Protein AF-A0A956CZ68-F1 (afdb_monomer_lite)

Structure (mmCIF, N/CA/C/O backbone):
data_AF-A0A956CZ68-F1
#
_entry.id   AF-A0A956CZ68-F1
#
loop_
_atom_site.group_PDB
_atom_site.id
_atom_site.type_symbol
_atom_site.label_atom_id
_atom_site.label_alt_id
_atom_site.label_comp_id
_atom_site.label_asym_id
_atom_site.label_entity_id
_atom_site.label_seq_id
_atom_site.pdbx_PDB_ins_code
_atom_site.Cartn_x
_atom_site.Cartn_y
_atom_site.Cartn_z
_atom_site.occupancy
_atom_site.B_iso_or_equiv
_atom_site.auth_seq_id
_atom_site.auth_comp_id
_atom_site.auth_asym_id
_atom_site.auth_atom_id
_atom_site.pdbx_PDB_model_num
ATOM 1 N N . THR A 1 1 ? -14.041 -0.119 29.685 1.00 57.72 1 THR A N 1
ATOM 2 C CA . THR A 1 1 ? -13.188 -1.121 30.375 1.00 57.72 1 THR A CA 1
ATOM 3 C C . THR A 1 1 ? -13.394 -2.532 29.838 1.00 57.72 1 THR A C 1
ATOM 5 O O . THR A 1 1 ? -12.437 -3.064 29.311 1.00 57.72 1 THR A O 1
ATOM 8 N N . ALA A 1 2 ? -14.607 -3.102 29.789 1.00 62.41 2 ALA A N 1
ATOM 9 C CA . ALA A 1 2 ? -14.840 -4.390 29.095 1.00 62.41 2 ALA A CA 1
ATOM 10 C C . ALA A 1 2 ? -14.909 -4.296 27.547 1.00 62.41 2 ALA A C 1
ATOM 12 O O . ALA A 1 2 ? -14.750 -5.296 26.845 1.00 62.41 2 ALA A O 1
ATOM 13 N N . SER A 1 3 ? -15.176 -3.101 27.009 1.00 79.88 3 SER A N 1
ATOM 14 C CA . SER A 1 3 ? -15.254 -2.811 25.569 1.00 79.88 3 SER A CA 1
ATOM 15 C C . SER A 1 3 ? -13.864 -2.724 24.922 1.00 79.88 3 SER A C 1
ATOM 17 O O . SER A 1 3 ? -13.608 -3.413 23.940 1.00 79.88 3 SER A O 1
ATOM 19 N N . ILE A 1 4 ? -12.945 -1.965 25.530 1.00 88.25 4 ILE A N 1
ATOM 20 C CA . ILE A 1 4 ? -11.546 -1.821 25.086 1.00 88.25 4 ILE A CA 1
ATOM 21 C C . ILE A 1 4 ? -10.814 -3.167 25.101 1.00 88.25 4 ILE A C 1
ATOM 23 O O . ILE A 1 4 ? -10.228 -3.550 24.096 1.00 88.25 4 ILE A O 1
ATOM 27 N N . GLU A 1 5 ? -10.889 -3.923 26.200 1.00 89.69 5 GLU A N 1
ATOM 28 C CA . GLU A 1 5 ? -10.232 -5.236 26.299 1.00 89.69 5 GLU A CA 1
ATOM 29 C C . GLU A 1 5 ? -10.713 -6.210 25.216 1.00 89.69 5 GLU A C 1
ATOM 31 O O . GLU A 1 5 ? -9.950 -7.039 24.720 1.00 89.69 5 GLU A O 1
ATOM 36 N N . ARG A 1 6 ? -11.989 -6.115 24.821 1.00 89.81 6 ARG A N 1
ATOM 37 C CA . ARG A 1 6 ? -12.543 -6.927 23.734 1.00 89.81 6 ARG A CA 1
ATOM 38 C C . ARG A 1 6 ? -11.962 -6.523 22.382 1.00 89.81 6 ARG A C 1
ATOM 40 O O . ARG A 1 6 ? -11.620 -7.412 21.609 1.00 89.81 6 ARG A O 1
ATOM 47 N N . VAL A 1 7 ? -11.835 -5.221 22.120 1.00 92.94 7 VAL A N 1
ATOM 48 C CA . VAL A 1 7 ? -11.193 -4.699 20.903 1.00 92.94 7 VAL A CA 1
ATOM 49 C C . VAL A 1 7 ? -9.733 -5.132 20.844 1.00 92.94 7 VAL A C 1
ATOM 51 O O . VAL A 1 7 ? -9.303 -5.662 19.829 1.00 92.94 7 VAL A O 1
ATOM 54 N N . GLN A 1 8 ? -8.993 -5.004 21.945 1.00 93.06 8 GLN A N 1
ATOM 55 C CA . GLN A 1 8 ? -7.595 -5.436 22.021 1.00 93.06 8 GLN A CA 1
ATOM 56 C C . GLN A 1 8 ? -7.445 -6.940 21.776 1.00 93.06 8 GLN A C 1
ATOM 58 O O . GLN A 1 8 ? -6.563 -7.365 21.033 1.00 93.06 8 GLN A O 1
ATOM 63 N N . ARG A 1 9 ? -8.332 -7.757 22.355 1.00 94.69 9 ARG A N 1
ATOM 64 C CA . ARG A 1 9 ? -8.334 -9.204 22.119 1.00 94.69 9 ARG A CA 1
ATOM 65 C C . ARG A 1 9 ? -8.592 -9.535 20.652 1.00 94.69 9 ARG A C 1
ATOM 67 O O . ARG A 1 9 ? -7.851 -10.330 20.090 1.00 94.69 9 ARG A O 1
ATOM 74 N N . TRP A 1 10 ? -9.600 -8.913 20.042 1.00 94.25 10 TRP A N 1
ATOM 75 C CA . TRP A 1 10 ? -9.888 -9.068 18.615 1.00 94.25 10 TRP A CA 1
ATOM 76 C C . TRP A 1 10 ? -8.701 -8.631 17.746 1.00 94.25 10 TRP A C 1
ATOM 78 O O . TRP A 1 10 ? -8.299 -9.350 16.834 1.00 94.25 10 TRP A O 1
ATOM 88 N N . ALA A 1 11 ? -8.080 -7.494 18.066 1.00 95.44 11 ALA A N 1
ATOM 89 C CA . ALA A 1 11 ? -6.924 -6.994 17.332 1.00 95.44 11 ALA A CA 1
ATOM 90 C C . ALA A 1 11 ? -5.777 -8.021 17.329 1.00 95.44 11 ALA A C 1
ATOM 92 O O . ALA A 1 11 ? -5.201 -8.318 16.283 1.00 95.44 11 ALA A O 1
ATOM 93 N N . GLN A 1 12 ? -5.491 -8.623 18.488 1.00 96.44 12 GLN A N 1
ATOM 94 C CA . GLN A 1 12 ? -4.413 -9.602 18.643 1.00 96.44 12 GLN A CA 1
ATOM 95 C C . GLN A 1 12 ? -4.744 -10.988 18.074 1.00 96.44 12 GLN A C 1
ATOM 97 O O . GLN A 1 12 ? -3.857 -11.653 17.546 1.00 96.44 12 GLN A O 1
ATOM 102 N N . GLN A 1 13 ? -5.987 -11.454 18.211 1.00 97.25 13 GLN A N 1
ATOM 103 C CA . GLN A 1 13 ? -6.366 -12.834 17.880 1.00 97.25 13 GLN A CA 1
ATOM 104 C C . GLN A 1 13 ? -6.920 -12.989 16.463 1.00 97.25 13 GLN A C 1
ATOM 106 O O . GLN A 1 13 ? -6.776 -14.058 15.872 1.00 97.25 13 GLN A O 1
ATOM 111 N N . ASP A 1 14 ? -7.509 -11.932 15.906 1.00 95.62 14 ASP A N 1
ATOM 112 C CA . ASP A 1 14 ? -8.198 -11.980 14.619 1.00 95.62 14 ASP A CA 1
ATOM 113 C C . ASP A 1 14 ? -7.524 -11.074 13.583 1.00 95.62 14 ASP A C 1
ATOM 115 O O . ASP A 1 14 ? -7.072 -11.566 12.543 1.00 95.62 14 ASP A O 1
ATOM 119 N N . LEU A 1 15 ? -7.423 -9.767 13.865 1.00 96.19 15 LEU A N 1
ATOM 120 C CA . LEU A 1 15 ? -6.933 -8.779 12.896 1.00 96.19 15 LEU A CA 1
ATOM 121 C C . LEU A 1 15 ? -5.469 -9.025 12.529 1.00 96.19 15 LEU A C 1
ATOM 123 O O . LEU A 1 15 ? -5.160 -9.224 11.355 1.00 96.19 15 LEU A O 1
ATOM 127 N N . LEU A 1 16 ? -4.572 -9.035 13.518 1.00 96.62 16 LEU A N 1
ATOM 128 C CA . LEU A 1 16 ? -3.138 -9.161 13.270 1.00 96.62 16 LEU A CA 1
ATOM 129 C C . LEU A 1 16 ? -2.793 -10.477 12.546 1.00 96.62 16 LEU A C 1
ATOM 131 O O . LEU A 1 16 ? -2.126 -10.412 11.511 1.00 96.62 16 LEU A O 1
ATOM 135 N N . PRO A 1 17 ? -3.297 -11.657 12.963 1.00 98.00 17 PRO A N 1
ATOM 136 C CA . PRO A 1 17 ? -3.068 -12.889 12.213 1.00 98.00 17 PRO A CA 1
ATOM 137 C C . PRO A 1 17 ? -3.640 -12.852 10.792 1.00 98.00 17 PRO A C 1
ATOM 139 O O . PRO A 1 17 ? -3.074 -13.462 9.884 1.00 98.00 17 PRO A O 1
ATOM 142 N N . TRP A 1 18 ? -4.769 -12.172 10.568 1.00 97.38 18 TRP A N 1
ATOM 143 C CA . TRP A 1 18 ? -5.320 -12.005 9.222 1.00 97.38 18 TRP A CA 1
ATOM 144 C C . TRP A 1 18 ? -4.421 -11.131 8.341 1.00 97.38 18 TRP A C 1
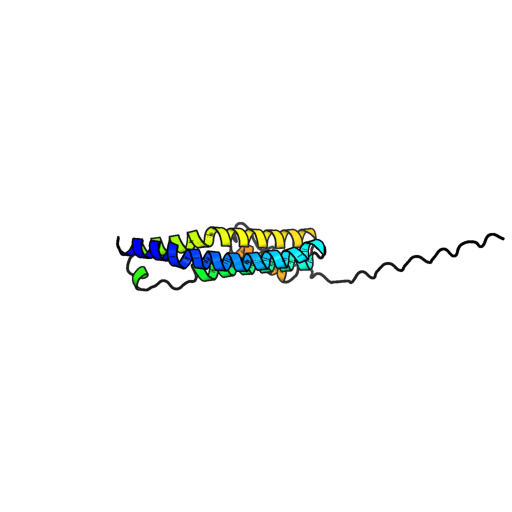ATOM 146 O O . TRP A 1 18 ? -4.126 -11.533 7.212 1.00 97.38 18 TRP A O 1
ATOM 156 N N . VAL A 1 19 ? -3.931 -10.001 8.861 1.00 97.88 19 VAL A N 1
ATOM 157 C CA . VAL A 1 19 ? -2.996 -9.110 8.152 1.00 97.88 19 VAL A CA 1
ATOM 158 C C . VAL A 1 19 ? -1.702 -9.848 7.821 1.00 97.88 19 VAL A C 1
ATOM 160 O O . VAL A 1 19 ? -1.286 -9.848 6.665 1.00 97.88 19 VAL A O 1
ATOM 163 N N . GLN A 1 20 ? -1.133 -10.577 8.782 1.00 97.44 20 GLN A N 1
ATOM 164 C CA . GLN A 1 20 ? 0.086 -11.365 8.582 1.00 97.44 20 GLN A CA 1
ATOM 165 C C . GLN A 1 20 ? -0.077 -12.427 7.491 1.00 97.44 20 GLN A C 1
ATOM 167 O O . GLN A 1 20 ? 0.798 -12.581 6.640 1.00 97.44 20 GLN A O 1
ATOM 172 N N . ARG A 1 21 ? -1.216 -13.136 7.450 1.00 98.19 21 ARG A N 1
ATOM 173 C CA . ARG A 1 21 ? -1.497 -14.083 6.356 1.00 98.19 21 ARG A CA 1
ATOM 174 C C . ARG A 1 21 ? -1.562 -13.384 5.001 1.00 98.19 21 ARG A C 1
ATOM 176 O O . ARG A 1 21 ? -1.070 -13.929 4.019 1.00 98.19 21 ARG A O 1
ATOM 183 N N . LYS A 1 22 ? -2.160 -12.192 4.928 1.00 98.12 22 LYS A N 1
ATOM 184 C CA . LYS A 1 22 ? -2.205 -11.409 3.686 1.00 98.12 22 LYS A CA 1
ATOM 185 C C . LYS A 1 22 ? -0.816 -10.936 3.267 1.00 98.12 22 LYS A C 1
ATOM 187 O O . LYS A 1 22 ? -0.478 -11.098 2.101 1.00 98.12 22 LYS A O 1
ATOM 192 N N . GLN A 1 23 ? -0.006 -10.431 4.194 1.00 97.88 23 GLN A N 1
ATOM 193 C CA . GLN A 1 23 ? 1.383 -10.053 3.923 1.00 97.88 23 GLN A CA 1
ATOM 194 C C . GLN A 1 23 ? 2.207 -11.245 3.429 1.00 97.88 23 GLN A C 1
ATOM 196 O O . GLN A 1 23 ? 2.943 -11.089 2.464 1.00 97.88 23 GLN A O 1
ATOM 201 N N . ALA A 1 24 ? 2.034 -12.439 4.005 1.00 98.06 24 ALA A N 1
ATOM 202 C CA . ALA A 1 24 ? 2.709 -13.647 3.526 1.00 98.06 24 ALA A CA 1
ATOM 203 C C . ALA A 1 24 ? 2.352 -13.970 2.062 1.00 98.06 24 ALA A C 1
ATOM 205 O O . ALA A 1 24 ? 3.237 -14.213 1.251 1.00 98.06 24 ALA A O 1
ATOM 206 N N . MET A 1 25 ? 1.074 -13.867 1.680 1.00 98.31 25 MET A N 1
ATOM 207 C CA . MET A 1 25 ? 0.667 -14.053 0.277 1.00 98.31 25 MET A CA 1
ATOM 208 C C . MET A 1 25 ? 1.248 -12.980 -0.656 1.00 98.31 25 MET A C 1
ATOM 210 O O . MET A 1 25 ? 1.515 -13.252 -1.825 1.00 98.31 25 MET A O 1
ATOM 214 N N . ILE A 1 26 ? 1.411 -11.747 -0.166 1.00 98.31 26 ILE A N 1
ATOM 215 C CA . ILE A 1 26 ? 2.058 -10.679 -0.934 1.00 98.31 26 ILE A CA 1
ATOM 216 C C . ILE A 1 26 ? 3.557 -10.962 -1.061 1.00 98.31 26 ILE A C 1
ATOM 218 O O . ILE A 1 26 ? 4.091 -10.792 -2.149 1.00 98.31 26 ILE A O 1
ATOM 222 N N . HIS A 1 27 ? 4.215 -11.460 -0.013 1.00 97.75 27 HIS A N 1
ATOM 223 C CA . HIS A 1 27 ? 5.618 -11.871 -0.052 1.00 97.75 27 HIS A CA 1
ATOM 224 C C . HIS A 1 27 ? 5.866 -12.960 -1.107 1.00 97.75 27 HIS A C 1
ATOM 226 O O . HIS A 1 27 ? 6.783 -12.826 -1.913 1.00 97.75 27 HIS A O 1
ATOM 232 N N . ASP A 1 28 ? 4.996 -13.969 -1.204 1.00 97.94 28 ASP A N 1
ATOM 233 C CA . ASP A 1 28 ? 5.072 -14.972 -2.278 1.00 97.94 28 ASP A CA 1
ATOM 234 C C . ASP A 1 28 ? 4.980 -14.317 -3.674 1.00 97.94 28 ASP A C 1
ATOM 236 O O . ASP A 1 28 ? 5.668 -14.708 -4.624 1.00 97.94 28 ASP A O 1
ATOM 240 N N . ALA A 1 29 ? 4.153 -13.274 -3.816 1.00 97.88 29 ALA A N 1
ATOM 241 C CA . ALA A 1 29 ? 4.088 -12.491 -5.046 1.00 97.88 29 ALA A CA 1
ATOM 242 C C . ALA A 1 29 ? 5.362 -11.659 -5.277 1.00 97.88 29 ALA A C 1
ATOM 244 O O . ALA A 1 29 ? 5.792 -11.526 -6.424 1.00 97.88 29 ALA A O 1
ATOM 245 N N . GLU A 1 30 ? 5.986 -11.116 -4.228 1.00 97.38 30 GLU A N 1
ATOM 246 C CA . GLU A 1 30 ? 7.275 -10.422 -4.322 1.00 97.38 30 GLU A CA 1
ATOM 247 C C . GLU A 1 30 ? 8.370 -11.347 -4.846 1.00 97.38 30 GLU A C 1
ATOM 249 O O . GLU A 1 30 ? 9.089 -10.962 -5.770 1.00 97.38 30 GLU A O 1
ATOM 254 N N . GLU A 1 31 ? 8.455 -12.575 -4.334 1.00 97.69 31 GLU A N 1
ATOM 255 C CA . GLU A 1 31 ? 9.397 -13.587 -4.818 1.00 97.69 31 GLU A CA 1
ATOM 256 C C . GLU A 1 31 ? 9.166 -13.911 -6.299 1.00 97.69 31 GLU A C 1
ATOM 258 O O . GLU A 1 31 ? 10.107 -13.924 -7.098 1.00 97.69 31 GLU A O 1
ATOM 263 N N . ALA A 1 32 ? 7.906 -14.091 -6.705 1.00 97.31 32 ALA A N 1
ATOM 264 C CA . ALA A 1 32 ? 7.564 -14.329 -8.104 1.00 97.31 32 ALA A CA 1
ATOM 265 C C . ALA A 1 32 ? 7.943 -13.137 -9.003 1.00 97.31 32 ALA A C 1
ATOM 267 O O . ALA A 1 32 ? 8.494 -13.318 -10.093 1.00 97.31 32 ALA A O 1
ATOM 268 N N . TYR A 1 33 ? 7.691 -11.905 -8.554 1.00 96.81 33 TYR A N 1
ATOM 269 C CA . TYR A 1 33 ? 8.067 -10.698 -9.288 1.00 96.81 33 TYR A CA 1
ATOM 270 C C . TYR A 1 33 ? 9.577 -10.446 -9.296 1.00 96.81 33 TYR A C 1
ATOM 272 O O . TYR A 1 33 ? 10.080 -9.857 -10.257 1.00 96.81 33 TYR A O 1
ATOM 280 N N . ALA A 1 34 ? 10.324 -10.921 -8.299 1.00 95.50 34 ALA A N 1
ATOM 281 C CA . ALA A 1 34 ? 11.779 -10.804 -8.265 1.00 95.50 34 ALA A CA 1
ATOM 282 C C . ALA A 1 34 ? 12.443 -11.514 -9.459 1.00 95.50 34 ALA A C 1
ATOM 284 O O . ALA A 1 34 ? 13.466 -11.041 -9.962 1.00 95.50 34 ALA A O 1
ATOM 285 N N . LEU A 1 35 ? 11.813 -12.563 -10.005 1.00 95.31 35 LEU A N 1
ATOM 286 C CA . LEU A 1 35 ? 12.266 -13.265 -11.216 1.00 95.31 35 LEU A CA 1
ATOM 287 C C . LEU A 1 35 ? 12.303 -12.371 -12.468 1.00 95.31 35 LEU A C 1
ATOM 289 O O . LEU A 1 35 ? 12.975 -12.696 -13.447 1.00 95.31 35 LEU A O 1
ATOM 293 N N . VAL A 1 36 ? 11.615 -11.226 -12.453 1.00 94.50 36 VAL A N 1
ATOM 294 C CA . VAL A 1 36 ? 11.648 -10.243 -13.544 1.00 94.50 36 VAL A CA 1
ATOM 295 C C . VAL A 1 36 ? 12.948 -9.437 -13.548 1.00 94.50 36 VAL A C 1
ATOM 297 O O . VAL A 1 36 ? 13.391 -8.996 -14.611 1.00 94.50 36 VAL A O 1
ATOM 300 N N . ALA A 1 37 ? 13.574 -9.220 -12.386 1.00 90.38 37 ALA A N 1
ATOM 301 C CA . ALA A 1 37 ? 14.721 -8.323 -12.267 1.00 90.38 37 ALA A CA 1
ATOM 302 C C . ALA A 1 37 ? 15.926 -8.736 -13.145 1.00 90.38 37 ALA A C 1
ATOM 304 O O . ALA A 1 37 ? 16.428 -7.867 -13.869 1.00 90.38 37 ALA A O 1
ATOM 305 N N . PRO A 1 38 ? 16.348 -10.021 -13.194 1.00 95.06 38 PRO A N 1
ATOM 306 C CA . PRO A 1 38 ? 17.474 -10.463 -14.025 1.00 95.06 38 PRO A CA 1
ATOM 307 C C . PRO A 1 38 ? 17.251 -10.295 -15.532 1.00 95.06 38 PRO A C 1
ATOM 309 O O . PRO A 1 38 ? 18.211 -10.227 -16.293 1.00 95.06 38 PRO A O 1
ATOM 312 N N . LEU A 1 39 ? 15.995 -10.197 -15.982 1.00 94.19 39 LEU A N 1
ATOM 313 C CA . LEU A 1 39 ? 15.656 -10.048 -17.402 1.00 94.19 39 LEU A CA 1
ATOM 314 C C . LEU A 1 39 ? 16.022 -8.657 -17.938 1.00 94.19 39 LEU A C 1
ATOM 316 O O . LEU A 1 39 ? 16.010 -8.433 -19.146 1.00 94.19 39 LEU A O 1
ATOM 320 N N . GLY A 1 40 ? 16.309 -7.694 -17.055 1.00 91.62 40 GLY A N 1
ATOM 321 C CA . GLY A 1 40 ? 16.800 -6.365 -17.419 1.00 91.62 40 GLY A CA 1
ATOM 322 C C . GLY A 1 40 ? 15.770 -5.453 -18.092 1.00 91.62 40 GLY A C 1
ATOM 323 O O . GLY A 1 40 ? 16.045 -4.269 -18.276 1.00 91.62 40 GLY A O 1
ATOM 324 N N . ILE A 1 41 ? 14.565 -5.939 -18.397 1.00 93.38 41 ILE A N 1
ATOM 325 C CA . ILE A 1 41 ? 13.531 -5.211 -19.143 1.00 93.38 41 ILE A CA 1
ATOM 326 C C . ILE A 1 41 ? 12.857 -4.155 -18.240 1.00 93.38 41 ILE A C 1
ATOM 328 O O . ILE A 1 41 ? 12.104 -4.520 -17.332 1.00 93.38 41 ILE A O 1
ATOM 332 N N . PRO A 1 42 ? 13.067 -2.839 -18.469 1.00 91.44 42 PRO A N 1
ATOM 333 C CA . PRO A 1 42 ? 12.594 -1.798 -17.549 1.00 91.44 42 PRO A CA 1
ATOM 334 C C . PRO A 1 42 ? 11.074 -1.764 -17.382 1.00 91.44 42 PRO A C 1
ATOM 336 O O . PRO A 1 42 ? 10.586 -1.693 -16.258 1.00 91.44 42 PRO A O 1
ATOM 339 N N . ARG A 1 43 ? 10.310 -1.915 -18.476 1.00 91.44 43 ARG A N 1
ATOM 340 C CA . ARG A 1 43 ? 8.836 -1.924 -18.419 1.00 91.44 43 ARG A CA 1
ATOM 341 C C . ARG A 1 43 ? 8.277 -3.003 -17.489 1.00 91.44 43 ARG A C 1
ATOM 343 O O . ARG A 1 43 ? 7.238 -2.802 -16.872 1.00 91.44 43 ARG A O 1
ATOM 350 N N . TRP A 1 44 ? 8.953 -4.149 -17.387 1.00 94.94 44 TRP A N 1
ATOM 351 C CA . TRP A 1 44 ? 8.507 -5.241 -16.528 1.00 94.94 44 TRP A CA 1
ATOM 352 C C . TRP A 1 44 ? 8.846 -4.966 -15.068 1.00 94.94 44 TRP A C 1
ATOM 354 O O . TRP A 1 44 ? 8.014 -5.228 -14.210 1.00 94.94 44 TRP A O 1
ATOM 364 N N . ARG A 1 45 ? 10.004 -4.354 -14.789 1.00 94.75 45 ARG A N 1
ATOM 365 C CA . ARG A 1 45 ? 10.353 -3.880 -13.441 1.00 94.75 45 ARG A CA 1
ATOM 366 C C . ARG A 1 45 ? 9.372 -2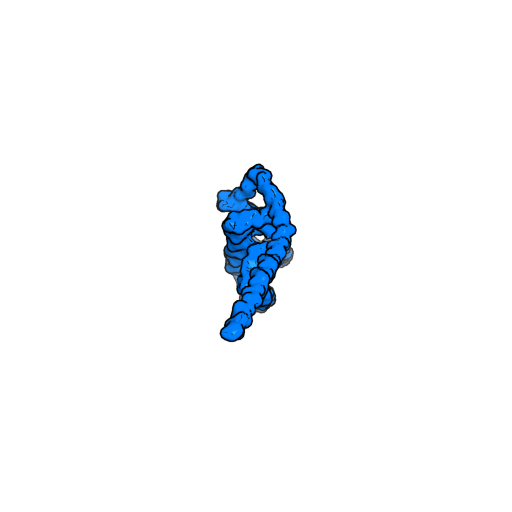.815 -12.940 1.00 94.75 45 ARG A C 1
ATOM 368 O O . ARG A 1 45 ? 8.885 -2.925 -11.821 1.00 94.75 45 ARG A O 1
ATOM 375 N N . ILE A 1 46 ? 9.012 -1.848 -13.789 1.00 96.06 46 ILE A N 1
ATOM 376 C CA . ILE A 1 46 ? 8.002 -0.819 -13.478 1.00 96.06 46 ILE A CA 1
ATOM 377 C C . ILE A 1 46 ? 6.639 -1.469 -13.206 1.00 96.06 46 ILE A C 1
ATOM 379 O O . ILE A 1 46 ? 5.995 -1.164 -12.205 1.00 96.06 46 ILE A O 1
ATOM 383 N N . ALA A 1 47 ? 6.205 -2.397 -14.067 1.00 96.06 47 ALA A N 1
ATOM 384 C CA . ALA A 1 47 ? 4.933 -3.096 -13.894 1.00 96.06 47 ALA A CA 1
ATOM 385 C C . ALA A 1 47 ? 4.893 -3.953 -12.616 1.00 96.06 47 ALA A C 1
ATOM 387 O O . ALA A 1 47 ? 3.879 -3.950 -11.921 1.00 96.06 47 ALA A O 1
ATOM 388 N N . ALA A 1 48 ? 5.986 -4.649 -12.292 1.00 97.25 48 ALA A N 1
ATOM 389 C CA . ALA A 1 48 ? 6.118 -5.434 -11.069 1.00 97.25 48 ALA A CA 1
ATOM 390 C C . ALA A 1 48 ? 6.019 -4.543 -9.823 1.00 97.25 48 ALA A C 1
ATOM 392 O O . ALA A 1 48 ? 5.175 -4.783 -8.964 1.00 97.25 48 ALA A O 1
ATOM 393 N N . ALA A 1 49 ? 6.804 -3.462 -9.766 1.00 97.19 49 ALA A N 1
ATOM 394 C CA . ALA A 1 49 ? 6.775 -2.518 -8.651 1.00 97.19 49 ALA A CA 1
ATOM 395 C C . ALA A 1 49 ? 5.393 -1.862 -8.478 1.00 97.19 49 ALA A C 1
ATOM 397 O O . ALA A 1 49 ? 4.886 -1.793 -7.361 1.00 97.19 49 ALA A O 1
ATOM 398 N N . SER A 1 50 ? 4.747 -1.452 -9.578 1.00 98.06 50 SER A N 1
ATOM 399 C CA . SER A 1 50 ? 3.372 -0.933 -9.549 1.00 98.06 50 SER A CA 1
ATOM 400 C C . SER A 1 50 ? 2.395 -1.944 -8.954 1.00 98.06 50 SER A C 1
ATOM 402 O O . SER A 1 50 ? 1.545 -1.562 -8.155 1.00 98.06 50 SER A O 1
ATOM 404 N N . ARG A 1 51 ? 2.493 -3.223 -9.340 1.00 98.00 51 ARG A N 1
ATOM 405 C CA . ARG A 1 51 ? 1.550 -4.246 -8.882 1.00 98.00 51 ARG A CA 1
ATOM 406 C C . ARG A 1 51 ? 1.756 -4.605 -7.414 1.00 98.00 51 ARG A C 1
ATOM 408 O O . ARG A 1 51 ? 0.774 -4.775 -6.703 1.00 98.00 51 ARG A O 1
ATOM 415 N N . LEU A 1 52 ? 3.005 -4.674 -6.961 1.00 98.19 52 LEU A N 1
ATOM 416 C CA . LEU A 1 52 ? 3.314 -4.863 -5.544 1.00 98.19 52 LEU A CA 1
ATOM 417 C C . LEU A 1 52 ? 2.789 -3.693 -4.704 1.00 98.19 52 LEU A C 1
ATOM 419 O O . LEU A 1 52 ? 2.151 -3.922 -3.681 1.00 98.19 52 LEU A O 1
ATOM 423 N N . GLY A 1 53 ? 2.958 -2.452 -5.174 1.00 98.19 53 GLY A N 1
ATOM 424 C CA . GLY A 1 53 ? 2.347 -1.281 -4.537 1.00 98.19 53 GLY A CA 1
ATOM 425 C C . GLY A 1 53 ? 0.822 -1.394 -4.428 1.00 98.19 53 GLY A C 1
ATOM 426 O O . GLY A 1 53 ? 0.271 -1.148 -3.357 1.00 98.19 53 GLY A O 1
ATOM 427 N N . ASP A 1 54 ? 0.146 -1.835 -5.497 1.00 98.38 54 ASP A N 1
ATOM 428 C CA . ASP A 1 54 ? -1.310 -2.049 -5.495 1.00 98.38 54 ASP A CA 1
ATOM 429 C C . ASP A 1 54 ? -1.740 -3.115 -4.473 1.00 98.38 54 ASP A C 1
ATOM 431 O O . ASP A 1 54 ? -2.764 -2.950 -3.813 1.00 98.38 54 ASP A O 1
ATOM 435 N N . MET A 1 55 ? -0.978 -4.204 -4.327 1.00 98.56 55 MET A N 1
ATOM 436 C CA . MET A 1 55 ? -1.296 -5.281 -3.382 1.00 98.56 55 MET A CA 1
ATOM 437 C C . MET A 1 55 ? -1.238 -4.800 -1.929 1.00 98.56 55 MET A C 1
ATOM 439 O O . MET A 1 55 ? -2.176 -5.045 -1.168 1.00 98.56 55 MET A O 1
ATOM 443 N N . TYR A 1 56 ? -0.175 -4.082 -1.557 1.00 98.50 56 TYR A N 1
ATOM 444 C CA . TYR A 1 56 ? -0.048 -3.512 -0.216 1.00 98.50 56 TYR A CA 1
ATOM 445 C C . TYR A 1 56 ? -1.085 -2.419 0.044 1.00 98.50 56 TYR A C 1
ATOM 447 O O . TYR A 1 56 ? -1.721 -2.422 1.097 1.00 98.50 56 TYR A O 1
ATOM 455 N N . LEU A 1 57 ? -1.325 -1.526 -0.922 1.00 98.12 57 LEU A N 1
ATOM 456 C CA . LEU A 1 57 ? -2.349 -0.491 -0.777 1.00 98.12 57 LEU A CA 1
ATOM 457 C C . LEU A 1 57 ? -3.746 -1.103 -0.614 1.00 98.12 57 LEU A C 1
ATOM 459 O O . LEU A 1 57 ? -4.493 -0.700 0.269 1.00 98.12 57 LEU A O 1
ATOM 463 N N . SER A 1 58 ? -4.072 -2.132 -1.397 1.00 98.06 58 SER A N 1
ATOM 464 C CA . SER A 1 58 ? -5.351 -2.832 -1.275 1.00 98.06 58 SER A CA 1
ATOM 465 C C . SER A 1 58 ? -5.521 -3.508 0.088 1.00 98.06 58 SER A C 1
ATOM 467 O O . SER A 1 58 ? -6.635 -3.559 0.608 1.00 98.06 58 SER A O 1
ATOM 469 N N . LEU A 1 59 ? -4.442 -4.025 0.687 1.00 98.19 59 LEU A N 1
ATOM 470 C CA . LEU A 1 59 ? -4.479 -4.555 2.051 1.00 98.19 59 LEU A CA 1
ATOM 471 C C . LEU A 1 59 ? -4.808 -3.449 3.064 1.00 98.19 59 LEU A C 1
ATOM 473 O O . LEU A 1 59 ? -5.699 -3.631 3.892 1.00 98.19 59 LEU A O 1
ATOM 477 N N . VAL A 1 60 ? -4.144 -2.295 2.960 1.00 98.12 60 VAL A N 1
ATOM 478 C CA . VAL A 1 60 ? -4.416 -1.123 3.811 1.00 98.12 60 VAL A CA 1
ATOM 479 C C . VAL A 1 60 ? -5.874 -0.681 3.685 1.00 98.12 60 VAL A C 1
ATOM 481 O O . VAL A 1 60 ? -6.554 -0.498 4.694 1.00 98.12 60 VAL A O 1
ATOM 484 N N . GLU A 1 61 ? -6.374 -0.562 2.456 1.00 97.31 61 GLU A N 1
ATOM 485 C CA . GLU A 1 61 ? -7.754 -0.162 2.167 1.00 97.31 61 GLU A CA 1
ATOM 486 C C . GLU A 1 61 ? -8.778 -1.153 2.729 1.00 97.31 61 GLU A C 1
ATOM 488 O O . GLU A 1 61 ? -9.796 -0.735 3.272 1.00 97.31 61 GLU A O 1
ATOM 493 N N . GLN A 1 62 ? -8.514 -2.461 2.655 1.00 97.25 62 GLN A N 1
ATOM 494 C CA . GLN A 1 62 ? -9.405 -3.478 3.222 1.00 97.25 62 GLN A CA 1
ATOM 495 C C . GLN A 1 62 ? -9.507 -3.383 4.748 1.00 97.25 62 GLN A C 1
ATOM 497 O O . GLN A 1 62 ? -10.590 -3.572 5.299 1.00 97.25 62 GLN A O 1
ATOM 502 N N . VAL A 1 63 ? -8.396 -3.095 5.431 1.00 96.94 63 VAL A N 1
ATOM 503 C CA . VAL A 1 63 ? -8.379 -2.972 6.894 1.00 96.94 63 VAL A CA 1
ATOM 504 C C . VAL A 1 63 ? -9.038 -1.663 7.328 1.00 96.94 63 VAL A C 1
ATOM 506 O O . VAL A 1 63 ? -9.988 -1.684 8.111 1.00 96.94 63 VAL A O 1
ATOM 509 N N . ARG A 1 64 ? -8.597 -0.526 6.777 1.00 95.06 64 ARG A N 1
ATOM 510 C CA . ARG A 1 64 ? -9.119 0.805 7.138 1.00 95.06 64 ARG A CA 1
ATOM 511 C C . ARG A 1 64 ? -10.551 1.039 6.668 1.00 95.06 64 ARG A C 1
ATOM 513 O O . ARG A 1 64 ? -11.294 1.770 7.308 1.00 95.06 64 ARG A O 1
ATOM 520 N N . GLY A 1 65 ? -10.943 0.412 5.563 1.00 93.38 65 GLY A N 1
ATOM 521 C CA . GLY A 1 65 ? -12.301 0.456 5.025 1.00 93.38 65 GLY A CA 1
ATOM 522 C C . GLY A 1 65 ? -13.255 -0.558 5.658 1.00 93.38 65 GLY A C 1
ATOM 523 O O . GLY A 1 65 ? -14.390 -0.682 5.197 1.00 93.38 65 GLY A O 1
ATOM 524 N N . SER A 1 66 ? -12.817 -1.311 6.673 1.00 89.62 66 SER A N 1
ATOM 525 C CA . SER A 1 66 ? -13.687 -2.268 7.354 1.00 89.62 66 SER A CA 1
ATOM 526 C C . SER A 1 66 ? -14.839 -1.547 8.075 1.00 89.62 66 SER A C 1
ATOM 528 O O . SER A 1 66 ? -14.628 -0.509 8.707 1.00 89.62 66 SER A O 1
ATOM 530 N N . PRO A 1 67 ? -16.081 -2.059 7.988 1.00 89.25 67 PRO A N 1
ATOM 531 C CA . PRO A 1 67 ? -17.212 -1.427 8.652 1.00 89.25 67 PRO A CA 1
ATOM 532 C C . PRO A 1 67 ? -17.040 -1.492 10.170 1.00 89.25 67 PRO A C 1
ATOM 534 O O . PRO A 1 67 ? -16.752 -2.553 10.725 1.00 89.25 67 PRO A O 1
ATOM 537 N N . ILE A 1 68 ? -17.268 -0.365 10.845 1.00 90.31 68 ILE A N 1
ATOM 538 C CA . ILE A 1 68 ? -17.209 -0.284 12.305 1.00 90.31 68 ILE A CA 1
ATOM 539 C C . ILE A 1 68 ? -18.453 -0.978 12.885 1.00 90.31 68 ILE A C 1
ATOM 541 O O . ILE A 1 68 ? -19.573 -0.573 12.571 1.00 90.31 68 ILE A O 1
ATOM 545 N N . PRO A 1 69 ? -18.305 -1.997 13.751 1.00 89.62 69 PRO A N 1
ATOM 546 C CA . PRO A 1 69 ? -19.446 -2.642 14.392 1.00 89.62 69 PRO A CA 1
ATOM 547 C C . PRO A 1 69 ? -20.245 -1.679 15.286 1.00 89.62 69 PRO A C 1
ATOM 549 O O . PRO A 1 69 ? -19.662 -0.976 16.112 1.00 89.62 69 PRO A O 1
ATOM 552 N N . ASP A 1 70 ? -21.581 -1.731 15.231 1.00 90.31 70 ASP A N 1
ATOM 553 C CA . ASP A 1 70 ? -22.477 -0.881 16.045 1.00 90.31 70 ASP A CA 1
ATOM 554 C C . ASP A 1 70 ? -22.173 -0.933 17.548 1.00 90.31 70 ASP A C 1
ATOM 556 O O . ASP A 1 70 ? -22.320 0.053 18.269 1.00 90.31 70 ASP A O 1
ATOM 560 N N . VAL A 1 71 ? -21.760 -2.104 18.040 1.00 86.38 71 VAL A N 1
ATOM 561 C CA . VAL A 1 71 ? -21.405 -2.304 19.449 1.00 86.38 71 VAL A CA 1
ATOM 562 C C . VAL A 1 71 ? -20.139 -1.545 19.844 1.00 86.38 71 VAL A C 1
ATOM 564 O O . VAL A 1 71 ? -19.994 -1.223 21.013 1.00 86.38 71 VAL A O 1
ATOM 567 N N . ILE A 1 72 ? -19.241 -1.248 18.903 1.00 90.38 72 ILE A N 1
ATOM 568 C CA . ILE A 1 72 ? -18.036 -0.437 19.119 1.00 90.38 72 ILE A CA 1
ATOM 569 C C . ILE A 1 72 ? -18.378 1.045 18.949 1.00 90.38 72 ILE A C 1
ATOM 571 O O . ILE A 1 72 ? -18.032 1.847 19.812 1.00 90.38 72 ILE A O 1
ATOM 575 N N . ALA A 1 73 ? -19.135 1.393 17.903 1.00 89.69 73 ALA A N 1
ATOM 576 C CA . ALA A 1 73 ? -19.498 2.775 17.575 1.00 89.69 73 ALA A CA 1
ATOM 577 C C . ALA A 1 73 ? -20.231 3.516 18.712 1.00 89.69 73 ALA A C 1
ATOM 579 O O . ALA A 1 73 ? -20.153 4.737 18.819 1.00 89.69 73 ALA A O 1
ATOM 580 N N . ARG A 1 74 ? -20.937 2.786 19.586 1.00 90.12 74 ARG A N 1
ATOM 581 C CA . ARG A 1 74 ? -21.660 3.350 20.741 1.00 90.12 74 ARG A CA 1
ATOM 582 C C . ARG A 1 74 ? -20.761 3.790 21.900 1.00 90.12 74 ARG A C 1
ATOM 584 O O . ARG A 1 74 ? -21.248 4.498 22.778 1.00 90.12 74 ARG A O 1
ATOM 591 N N . TYR A 1 75 ? -19.497 3.366 21.933 1.00 92.19 75 TYR A N 1
ATOM 592 C CA . TYR A 1 75 ? -18.575 3.638 23.037 1.00 92.19 75 TYR A CA 1
ATOM 593 C C . TYR A 1 75 ? -17.330 4.364 22.513 1.00 92.19 75 TYR A C 1
ATOM 595 O O . TYR A 1 75 ? -16.481 3.718 21.894 1.00 92.19 75 TYR A O 1
ATOM 603 N N . PRO A 1 76 ? -17.186 5.681 22.761 1.00 92.62 76 PRO A N 1
ATOM 604 C CA . PRO A 1 76 ? -16.098 6.486 22.202 1.00 92.62 76 PRO A CA 1
ATOM 605 C C . PRO A 1 76 ? -14.702 5.922 22.480 1.00 92.62 76 PRO A C 1
ATOM 607 O O . PRO A 1 76 ? -13.842 5.919 21.607 1.00 92.62 76 PRO A O 1
ATOM 610 N N . GLU A 1 77 ? -14.477 5.388 23.679 1.00 92.50 77 GLU A N 1
ATOM 611 C CA . GLU A 1 77 ? -13.187 4.816 24.055 1.00 92.50 77 GLU A CA 1
ATOM 612 C C . GLU A 1 77 ? -12.885 3.490 23.340 1.00 92.50 77 GLU A C 1
ATOM 614 O O . GLU A 1 77 ? -11.729 3.178 23.066 1.00 92.50 77 GLU A O 1
ATOM 619 N N . ALA A 1 78 ? -13.919 2.710 23.014 1.00 93.25 78 ALA A N 1
ATOM 620 C CA . ALA A 1 78 ? -13.767 1.478 22.249 1.00 93.25 78 ALA A CA 1
ATOM 621 C C . ALA A 1 78 ? -13.567 1.772 20.761 1.00 93.25 78 ALA A C 1
ATOM 623 O O . ALA A 1 78 ? -12.790 1.079 20.111 1.00 93.25 78 ALA A O 1
ATOM 624 N N . LEU A 1 79 ? -14.243 2.803 20.246 1.00 93.94 79 LEU A N 1
ATOM 625 C CA . LEU A 1 79 ? -14.055 3.305 18.891 1.00 93.94 79 LEU A CA 1
ATOM 626 C C . LEU A 1 79 ? -12.615 3.779 18.676 1.00 93.94 79 LEU A C 1
ATOM 628 O O . LEU A 1 79 ? -11.957 3.284 17.768 1.00 93.94 79 LEU A O 1
ATOM 632 N N . ALA A 1 80 ? -12.090 4.627 19.564 1.00 94.00 80 ALA A N 1
ATOM 633 C CA . ALA A 1 80 ? -10.707 5.097 19.475 1.00 94.00 80 ALA A CA 1
ATOM 634 C C . ALA A 1 80 ? -9.691 3.939 19.521 1.00 94.00 80 ALA A C 1
ATOM 636 O O . ALA A 1 80 ? -8.732 3.909 18.749 1.00 94.00 80 ALA A O 1
ATOM 637 N N . ALA A 1 81 ? -9.916 2.949 20.396 1.00 94.50 81 ALA A N 1
ATOM 638 C CA . ALA A 1 81 ? -9.079 1.751 20.459 1.00 94.50 81 ALA A CA 1
ATOM 639 C C . ALA A 1 81 ? -9.171 0.896 19.180 1.00 94.50 81 ALA A C 1
ATOM 641 O O . ALA A 1 81 ? -8.181 0.288 18.781 1.00 94.50 81 ALA A O 1
ATOM 642 N N . TYR A 1 82 ? -10.344 0.838 18.542 1.00 94.88 82 TYR A N 1
ATOM 643 C CA . TYR A 1 82 ? -10.556 0.104 17.293 1.00 94.88 82 TYR A CA 1
ATOM 644 C C . TYR A 1 82 ? -9.835 0.780 16.129 1.00 94.88 82 TYR A C 1
ATOM 646 O O . TYR A 1 82 ? -9.086 0.117 15.420 1.00 94.88 82 TYR A O 1
ATOM 654 N N . GLU A 1 83 ? -9.999 2.093 15.977 1.00 95.25 83 GLU A N 1
ATOM 655 C CA . GLU A 1 83 ? -9.307 2.892 14.959 1.00 95.25 83 GLU A CA 1
ATOM 656 C C . GLU A 1 83 ? -7.786 2.791 15.118 1.00 95.25 83 GLU A C 1
ATOM 658 O O . GLU A 1 83 ? -7.090 2.493 14.151 1.00 95.25 83 GLU A O 1
ATOM 663 N N . THR A 1 84 ? -7.285 2.893 16.355 1.00 95.75 84 THR A N 1
ATOM 664 C CA . THR A 1 84 ? -5.854 2.711 16.656 1.00 95.75 84 THR A CA 1
ATOM 665 C C . THR A 1 84 ? -5.365 1.327 16.226 1.00 95.75 84 THR A C 1
ATOM 667 O O . THR A 1 84 ? -4.324 1.215 15.587 1.00 95.75 84 THR A O 1
ATOM 670 N N . ALA A 1 85 ? -6.129 0.265 16.504 1.00 96.12 85 ALA A N 1
ATOM 671 C CA . ALA A 1 85 ? -5.760 -1.087 16.087 1.00 96.12 85 ALA A CA 1
ATOM 672 C C . ALA A 1 85 ? -5.722 -1.252 14.555 1.00 96.12 85 ALA A C 1
ATOM 674 O O . ALA A 1 85 ? -4.867 -1.974 14.042 1.00 96.12 85 ALA A O 1
ATOM 675 N N . LEU A 1 86 ? -6.627 -0.597 13.814 1.00 97.12 86 LEU A N 1
ATOM 676 C CA . LEU A 1 86 ? -6.589 -0.587 12.347 1.00 97.12 86 LEU A CA 1
ATOM 677 C C . LEU A 1 86 ? -5.361 0.169 11.819 1.00 97.12 86 LEU A C 1
ATOM 679 O O . LEU A 1 86 ? -4.725 -0.286 10.864 1.00 97.12 86 LEU A O 1
ATOM 683 N N . ASP A 1 87 ? -5.026 1.304 12.431 1.00 96.81 87 ASP A N 1
ATOM 684 C CA . ASP A 1 87 ? -3.878 2.125 12.047 1.00 96.81 87 ASP A CA 1
ATOM 685 C C . ASP A 1 87 ? -2.557 1.392 12.296 1.00 96.81 87 ASP A C 1
ATOM 687 O O . ASP A 1 87 ? -1.769 1.236 11.362 1.00 96.81 87 ASP A O 1
ATOM 691 N N . GLU A 1 88 ? -2.359 0.848 13.498 1.00 97.00 88 GLU A N 1
ATOM 692 C CA . GLU A 1 88 ? -1.175 0.054 13.857 1.00 97.00 88 GLU A CA 1
ATOM 693 C C . GLU A 1 88 ? -1.009 -1.161 12.933 1.00 97.00 88 GLU A C 1
ATOM 695 O O . GLU A 1 88 ? 0.087 -1.448 12.451 1.00 97.00 88 GLU A O 1
ATOM 700 N N . ALA A 1 89 ? -2.105 -1.858 12.615 1.00 97.31 89 ALA A N 1
ATOM 701 C CA . ALA A 1 89 ? -2.068 -3.018 11.727 1.00 97.31 89 ALA A CA 1
ATOM 702 C C . ALA A 1 89 ? -1.747 -2.664 10.262 1.00 97.31 89 ALA A C 1
ATOM 704 O O . ALA A 1 89 ? -1.410 -3.552 9.477 1.00 97.31 89 ALA A O 1
ATOM 705 N N . THR A 1 90 ? -1.869 -1.393 9.868 1.00 97.69 90 THR A N 1
ATOM 706 C CA . THR A 1 90 ? -1.667 -0.940 8.481 1.00 97.69 90 THR A CA 1
ATOM 707 C C . THR A 1 90 ? -0.464 -0.036 8.281 1.00 97.69 90 THR A C 1
ATOM 709 O O . THR A 1 90 ? -0.134 0.252 7.130 1.00 97.69 90 THR A O 1
ATOM 712 N N . GLU A 1 91 ? 0.213 0.378 9.351 1.00 96.69 91 GLU A N 1
ATOM 713 C CA . GLU A 1 91 ? 1.366 1.274 9.281 1.00 96.69 91 GLU A CA 1
ATOM 714 C C . GLU A 1 91 ? 2.482 0.706 8.390 1.00 96.69 91 GLU A C 1
ATOM 716 O O . GLU A 1 91 ? 2.903 1.357 7.430 1.00 96.69 91 GLU A O 1
ATOM 721 N N . GLU A 1 92 ? 2.906 -0.537 8.642 1.00 96.69 92 GLU A N 1
ATOM 722 C CA . GLU A 1 92 ? 3.946 -1.189 7.837 1.00 96.69 92 GLU A CA 1
ATOM 723 C C . GLU A 1 92 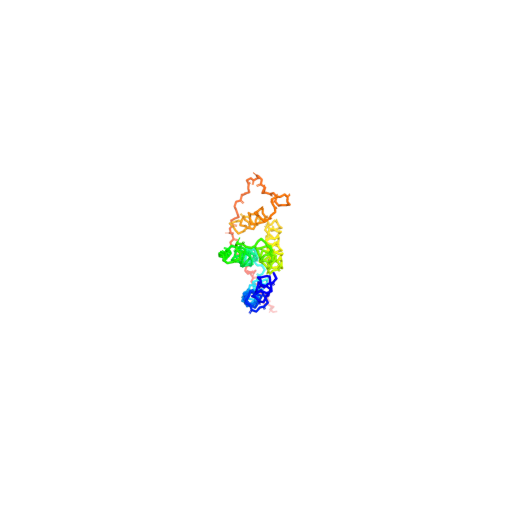? 3.496 -1.422 6.382 1.00 96.69 92 GLU A C 1
ATOM 725 O O . GLU A 1 92 ? 4.191 -0.934 5.483 1.00 96.69 92 GLU A O 1
ATOM 730 N N . PRO A 1 93 ? 2.321 -2.033 6.104 1.00 97.44 93 PRO A N 1
ATOM 731 C CA . PRO A 1 93 ? 1.857 -2.220 4.732 1.00 97.44 93 PRO A CA 1
ATOM 732 C C . PRO A 1 93 ? 1.756 -0.915 3.935 1.00 97.44 93 PRO A C 1
ATOM 734 O O . PRO A 1 93 ? 2.110 -0.876 2.755 1.00 97.44 93 PRO A O 1
ATOM 737 N N . ALA A 1 94 ? 1.305 0.172 4.569 1.00 97.38 94 ALA A N 1
ATOM 738 C CA . ALA A 1 94 ? 1.230 1.485 3.936 1.00 97.38 94 ALA A CA 1
ATOM 739 C C . ALA A 1 94 ? 2.625 2.025 3.591 1.00 97.38 94 ALA A C 1
ATOM 741 O O . ALA A 1 94 ? 2.839 2.516 2.478 1.00 97.38 94 ALA A O 1
ATOM 742 N N . GLY A 1 95 ? 3.588 1.885 4.507 1.00 97.56 95 GLY A N 1
ATOM 743 C CA . GLY A 1 95 ? 4.985 2.239 4.264 1.00 97.56 95 GLY A CA 1
ATOM 744 C C . GLY A 1 95 ? 5.578 1.477 3.077 1.00 97.56 95 GLY A C 1
ATOM 745 O O . GLY A 1 95 ? 6.164 2.088 2.177 1.00 97.56 95 GLY A O 1
ATOM 746 N N . VAL A 1 96 ? 5.354 0.161 3.010 1.00 97.81 96 VAL A N 1
ATOM 747 C CA . VAL A 1 96 ? 5.835 -0.667 1.894 1.00 97.81 96 VAL A CA 1
ATOM 748 C C . VAL A 1 96 ? 5.170 -0.274 0.576 1.00 97.81 96 VAL A C 1
ATOM 750 O O . VAL A 1 96 ? 5.866 -0.152 -0.436 1.00 97.81 96 VAL A O 1
ATOM 753 N N . ALA A 1 97 ? 3.861 0.005 0.564 1.00 98.25 97 ALA A N 1
ATOM 754 C CA . ALA A 1 97 ? 3.170 0.493 -0.631 1.00 98.25 97 ALA A CA 1
ATOM 755 C C . ALA A 1 97 ? 3.841 1.761 -1.187 1.00 98.25 97 ALA A C 1
ATOM 757 O O . ALA A 1 97 ? 4.165 1.820 -2.378 1.00 98.25 97 ALA A O 1
ATOM 758 N N . VAL A 1 98 ? 4.128 2.743 -0.321 1.00 98.12 98 VAL A N 1
ATOM 759 C CA . VAL A 1 98 ? 4.851 3.971 -0.696 1.00 98.12 98 VAL A CA 1
ATOM 760 C C . VAL A 1 98 ? 6.214 3.633 -1.299 1.00 98.12 98 VAL A C 1
ATOM 762 O O . VAL A 1 98 ? 6.529 4.111 -2.390 1.00 98.12 98 VAL A O 1
ATOM 765 N N . THR A 1 99 ? 7.008 2.776 -0.652 1.00 97.94 99 THR A N 1
ATOM 766 C CA . THR A 1 99 ? 8.328 2.370 -1.164 1.00 97.94 99 THR A CA 1
ATOM 767 C C . THR A 1 99 ? 8.240 1.706 -2.542 1.00 97.94 99 THR A C 1
ATOM 769 O O . THR A 1 99 ? 9.034 2.019 -3.437 1.00 97.94 99 THR A O 1
ATOM 772 N N . ARG A 1 100 ? 7.261 0.821 -2.767 1.00 97.81 100 ARG A N 1
ATOM 773 C CA . ARG A 1 100 ? 7.065 0.150 -4.064 1.00 97.81 100 ARG A CA 1
ATOM 774 C C . ARG A 1 100 ? 6.685 1.146 -5.162 1.00 97.81 100 ARG A C 1
ATOM 776 O O . ARG A 1 100 ? 7.278 1.112 -6.245 1.00 97.81 100 ARG A O 1
ATOM 783 N N . TYR A 1 101 ? 5.781 2.087 -4.885 1.00 98.38 101 TYR A N 1
ATOM 784 C CA . TYR A 1 101 ? 5.426 3.123 -5.858 1.00 98.38 101 TYR A CA 1
ATOM 785 C C . TYR A 1 101 ? 6.563 4.118 -6.128 1.00 98.38 101 TYR A C 1
ATOM 787 O O . TYR A 1 101 ? 6.749 4.523 -7.277 1.00 98.38 101 TYR A O 1
ATOM 795 N N . GLN A 1 102 ? 7.366 4.476 -5.121 1.00 97.19 102 GLN A N 1
ATOM 796 C CA . GLN A 1 102 ? 8.565 5.300 -5.315 1.00 97.19 102 GLN A CA 1
ATOM 797 C C . GLN A 1 102 ? 9.570 4.609 -6.241 1.00 97.19 102 GLN A C 1
ATOM 799 O O . GLN A 1 102 ? 10.053 5.223 -7.190 1.00 97.19 102 GLN A O 1
ATOM 804 N N . SER A 1 103 ? 9.847 3.321 -6.014 1.00 95.38 103 SER A N 1
ATOM 805 C CA . SER A 1 103 ? 10.747 2.537 -6.868 1.00 95.38 103 SER A CA 1
ATOM 806 C C . SER A 1 103 ? 10.241 2.460 -8.315 1.00 95.38 103 SER A C 1
ATOM 808 O O . SER A 1 103 ? 11.013 2.655 -9.259 1.00 95.38 103 SER A O 1
ATOM 810 N N . CYS A 1 104 ? 8.931 2.254 -8.493 1.00 96.25 104 CYS A N 1
ATOM 811 C CA . CYS A 1 104 ? 8.264 2.303 -9.793 1.00 96.25 104 CYS A CA 1
ATOM 812 C C . CYS A 1 104 ? 8.485 3.649 -10.505 1.00 96.25 104 CYS A C 1
ATOM 814 O O . CYS A 1 104 ? 8.914 3.669 -11.661 1.00 96.25 104 CYS A O 1
ATOM 816 N N . LEU A 1 105 ? 8.218 4.768 -9.822 1.00 95.44 105 LEU A N 1
ATOM 817 C CA . LEU A 1 105 ? 8.313 6.105 -10.410 1.00 95.44 105 LEU A CA 1
ATOM 818 C C . LEU A 1 105 ? 9.766 6.528 -10.675 1.00 95.44 105 LEU A C 1
ATOM 820 O O . LEU A 1 105 ? 10.041 7.113 -11.724 1.00 95.44 105 LEU A O 1
ATOM 824 N N . SER A 1 106 ? 10.698 6.181 -9.780 1.00 94.88 106 SER A N 1
ATOM 825 C CA . SER A 1 106 ? 12.139 6.394 -9.979 1.00 94.88 106 SER A CA 1
ATOM 826 C C . SER A 1 106 ? 12.610 5.654 -11.225 1.00 94.88 106 SER A C 1
ATOM 828 O O . SER A 1 106 ? 13.104 6.277 -12.157 1.00 94.88 106 SER A O 1
ATOM 830 N N . THR A 1 107 ? 12.333 4.347 -11.311 1.00 94.75 107 THR A N 1
ATOM 831 C CA . THR A 1 107 ? 12.737 3.526 -12.463 1.00 94.75 107 THR A CA 1
ATOM 832 C C . THR A 1 107 ? 12.157 4.069 -13.770 1.00 94.75 107 THR A C 1
ATOM 834 O O . THR A 1 107 ? 12.865 4.159 -14.772 1.00 94.75 107 THR A O 1
ATOM 837 N N . ALA A 1 108 ? 10.874 4.447 -13.771 1.00 94.88 108 ALA A N 1
ATOM 838 C CA . ALA A 1 108 ? 10.213 5.046 -14.928 1.00 94.88 108 ALA A CA 1
ATOM 839 C C . ALA A 1 108 ? 10.885 6.352 -15.372 1.00 94.88 108 ALA A C 1
ATOM 841 O O . ALA A 1 108 ? 11.063 6.573 -16.569 1.00 94.88 108 ALA A O 1
ATOM 842 N N . THR A 1 109 ? 11.293 7.188 -14.418 1.00 92.62 109 THR A N 1
ATOM 843 C CA . THR A 1 109 ? 11.985 8.454 -14.683 1.00 92.62 109 THR A CA 1
ATOM 844 C C . THR A 1 109 ? 13.384 8.217 -15.248 1.00 92.62 109 THR A C 1
ATOM 846 O O . THR A 1 109 ? 13.721 8.786 -16.288 1.00 92.62 109 THR A O 1
ATOM 849 N N . ASP A 1 110 ? 14.155 7.319 -14.632 1.00 93.44 110 ASP A N 1
ATOM 850 C CA . ASP A 1 110 ? 15.538 7.010 -15.013 1.00 93.44 110 ASP A CA 1
ATOM 851 C C . ASP A 1 110 ? 15.633 6.488 -16.449 1.00 93.44 110 ASP A C 1
ATOM 853 O O . ASP A 1 110 ? 16.489 6.906 -17.230 1.00 93.44 110 ASP A O 1
ATOM 857 N N . VAL A 1 111 ? 14.711 5.598 -16.828 1.00 92.75 111 VAL A N 1
ATOM 858 C CA . VAL A 1 111 ? 14.671 5.006 -18.174 1.00 92.75 111 VAL A CA 1
ATOM 859 C C . VAL A 1 111 ? 13.741 5.747 -19.137 1.00 92.75 111 VAL A C 1
ATOM 861 O O . VAL A 1 111 ? 13.549 5.296 -20.265 1.00 92.75 111 VAL A O 1
ATOM 864 N N . ARG A 1 112 ? 13.158 6.874 -18.702 1.00 90.56 112 ARG A N 1
ATOM 865 C CA . ARG A 1 112 ? 12.205 7.702 -19.462 1.00 90.56 112 ARG A CA 1
ATOM 866 C C . ARG A 1 112 ? 11.028 6.907 -20.047 1.00 90.56 112 ARG A C 1
ATOM 868 O O . ARG A 1 112 ? 10.578 7.166 -21.162 1.00 90.56 112 ARG A O 1
ATOM 875 N N . TRP A 1 113 ? 10.523 5.933 -19.293 1.00 89.44 113 TRP A N 1
ATOM 876 C CA . TRP A 1 113 ? 9.411 5.072 -19.689 1.00 89.44 113 TRP A CA 1
ATOM 877 C C . TRP A 1 113 ? 8.127 5.482 -18.962 1.00 89.44 113 TRP A C 1
ATOM 879 O O . TRP A 1 113 ? 7.894 5.075 -17.825 1.00 89.44 113 TRP A O 1
ATOM 889 N N . PHE A 1 114 ? 7.283 6.278 -19.627 1.00 91.00 114 PHE A N 1
ATOM 890 C CA . PHE A 1 114 ? 6.069 6.847 -19.030 1.00 91.00 114 PHE A CA 1
ATOM 891 C C . PHE A 1 114 ? 4.782 6.267 -19.628 1.00 91.00 114 PHE A C 1
ATOM 893 O O . PHE A 1 114 ? 4.232 6.799 -20.591 1.00 91.00 114 PHE A O 1
ATOM 900 N N . ASP A 1 115 ? 4.267 5.192 -19.038 1.00 90.06 115 ASP A N 1
ATOM 901 C CA . ASP A 1 115 ? 3.044 4.514 -19.477 1.00 90.06 115 ASP A CA 1
ATOM 902 C C . ASP A 1 115 ? 1.954 4.503 -18.385 1.00 90.06 115 ASP A C 1
ATOM 904 O O . ASP A 1 115 ? 2.011 5.244 -17.401 1.00 90.06 115 ASP A O 1
ATOM 908 N N . GLU A 1 116 ? 0.912 3.685 -18.556 1.00 92.31 116 GLU A N 1
ATOM 909 C CA . GLU A 1 116 ? -0.171 3.572 -17.571 1.00 92.31 116 GLU A CA 1
ATOM 910 C C . GLU A 1 116 ? 0.313 3.155 -16.172 1.00 92.31 116 GLU A C 1
ATOM 912 O O . GLU A 1 116 ? -0.298 3.566 -15.184 1.00 92.31 116 GLU A O 1
ATOM 917 N N . ARG A 1 117 ? 1.408 2.383 -16.075 1.00 94.56 117 ARG A N 1
ATOM 918 C CA . ARG A 1 117 ? 1.917 1.830 -14.815 1.00 94.56 117 ARG A CA 1
ATOM 919 C C . ARG A 1 117 ? 2.675 2.902 -14.050 1.00 94.56 117 ARG A C 1
ATOM 921 O O . ARG A 1 117 ? 2.377 3.144 -12.887 1.00 94.56 117 ARG A O 1
ATOM 928 N N . SER A 1 118 ? 3.565 3.640 -14.712 1.00 93.69 118 SER A N 1
ATOM 929 C CA . SER A 1 118 ? 4.236 4.777 -14.068 1.00 93.69 118 SER A CA 1
ATOM 930 C C . SER A 1 118 ? 3.238 5.864 -13.646 1.00 93.69 118 SER A C 1
ATOM 932 O O . SER A 1 118 ? 3.352 6.417 -12.556 1.00 93.69 118 SER A O 1
ATOM 934 N N . ARG A 1 119 ? 2.205 6.131 -14.465 1.00 93.25 119 ARG A N 1
ATOM 935 C CA . ARG A 1 119 ? 1.121 7.068 -14.114 1.00 93.25 119 ARG A CA 1
ATOM 936 C C . ARG A 1 119 ? 0.272 6.560 -12.945 1.00 93.25 119 ARG A C 1
ATOM 938 O O . ARG A 1 119 ? -0.218 7.363 -12.157 1.00 93.25 119 ARG A O 1
ATOM 945 N N . ARG A 1 120 ? 0.058 5.243 -12.836 1.00 95.06 120 ARG A N 1
ATOM 946 C CA . ARG A 1 120 ? -0.600 4.617 -11.678 1.00 95.06 120 ARG A CA 1
ATOM 947 C C . ARG A 1 120 ? 0.212 4.865 -10.408 1.00 95.06 120 ARG A C 1
ATOM 949 O O . ARG A 1 120 ? -0.375 5.319 -9.435 1.00 95.06 120 ARG A O 1
ATOM 956 N N . CYS A 1 121 ? 1.527 4.658 -10.451 1.00 96.44 121 CYS A N 1
ATOM 957 C CA . CYS A 1 121 ? 2.420 4.913 -9.318 1.00 96.44 121 CYS A CA 1
ATOM 958 C C . CYS A 1 121 ? 2.415 6.389 -8.887 1.00 96.44 121 CYS A C 1
ATOM 960 O O . CYS A 1 121 ? 2.294 6.674 -7.701 1.00 96.44 121 CYS A O 1
ATOM 962 N N . GLU A 1 122 ? 2.470 7.328 -9.839 1.00 95.69 122 GLU A N 1
ATOM 963 C CA . GLU A 1 122 ? 2.384 8.773 -9.560 1.00 95.69 122 GLU A CA 1
ATOM 964 C C . GLU A 1 122 ? 1.054 9.146 -8.882 1.00 95.69 122 GLU A C 1
ATOM 966 O O . GLU A 1 122 ? 1.052 9.827 -7.860 1.00 95.69 122 GLU A O 1
ATOM 971 N N . ARG A 1 123 ? -0.081 8.640 -9.390 1.00 95.94 123 ARG A N 1
ATOM 972 C CA . ARG A 1 123 ? -1.396 8.878 -8.770 1.00 95.94 123 ARG A CA 1
ATOM 973 C C . ARG A 1 123 ? -1.519 8.257 -7.383 1.00 95.94 123 ARG A C 1
ATOM 975 O O . ARG A 1 123 ? -2.064 8.906 -6.502 1.00 95.94 123 ARG A O 1
ATOM 982 N N . ALA A 1 124 ? -1.040 7.030 -7.194 1.00 96.75 124 ALA A N 1
ATOM 983 C CA . ALA A 1 124 ? -1.121 6.356 -5.902 1.00 96.75 124 ALA A CA 1
ATOM 984 C C . ALA A 1 124 ? -0.287 7.090 -4.840 1.00 96.75 124 ALA A C 1
ATOM 986 O O . ALA A 1 124 ? -0.774 7.335 -3.742 1.00 96.75 124 ALA A O 1
ATOM 987 N N . LEU A 1 125 ? 0.929 7.528 -5.185 1.00 97.12 125 LEU A N 1
ATOM 988 C CA . LEU A 1 125 ? 1.747 8.359 -4.297 1.00 97.12 125 LEU A CA 1
ATOM 989 C C . LEU A 1 125 ? 1.061 9.683 -3.962 1.00 97.12 125 LEU A C 1
ATOM 991 O O . LEU A 1 125 ? 1.027 10.070 -2.800 1.00 97.12 125 LEU A O 1
ATOM 995 N N . ASN A 1 126 ? 0.476 10.349 -4.958 1.00 96.25 126 ASN A N 1
ATOM 996 C CA . ASN A 1 126 ? -0.257 11.589 -4.733 1.00 96.25 126 ASN A CA 1
ATOM 997 C C . ASN A 1 126 ? -1.490 11.395 -3.834 1.00 96.25 126 ASN A C 1
ATOM 999 O O . ASN A 1 126 ? -1.760 12.236 -2.987 1.00 96.25 126 ASN A O 1
ATOM 1003 N N . GLN A 1 127 ? -2.219 10.288 -3.987 1.00 94.50 127 GLN A N 1
ATOM 1004 C CA . GLN A 1 127 ? -3.358 9.956 -3.126 1.00 94.50 127 GLN A CA 1
ATOM 1005 C C . GLN A 1 127 ? -2.931 9.686 -1.680 1.00 94.50 127 GLN A C 1
ATOM 1007 O O . GLN A 1 127 ? -3.664 10.032 -0.759 1.00 94.50 127 GLN A O 1
ATOM 1012 N N . LEU A 1 128 ? -1.755 9.082 -1.488 1.00 93.50 128 LEU A N 1
ATOM 1013 C CA . LEU A 1 128 ? -1.200 8.789 -0.168 1.00 93.50 128 LEU A CA 1
ATOM 1014 C C . LEU A 1 128 ? -0.651 10.042 0.527 1.00 93.50 128 LEU A C 1
ATOM 1016 O O . LEU A 1 128 ? -0.856 10.210 1.725 1.00 93.50 128 LEU A O 1
ATOM 1020 N N . ASP A 1 129 ? 0.039 10.917 -0.209 1.00 93.50 129 ASP A N 1
ATOM 1021 C CA . ASP A 1 129 ? 0.582 12.179 0.303 1.00 93.50 129 ASP A CA 1
ATOM 1022 C C . ASP A 1 129 ? 0.767 13.191 -0.841 1.00 93.50 129 ASP A C 1
ATOM 1024 O O . ASP A 1 129 ? 1.807 13.257 -1.504 1.00 93.50 129 ASP A O 1
ATOM 1028 N N . ALA A 1 130 ? -0.263 14.002 -1.083 1.00 93.06 130 ALA A N 1
ATOM 1029 C CA . ALA A 1 130 ? -0.264 14.969 -2.178 1.00 93.06 130 ALA A CA 1
ATOM 1030 C C . ALA A 1 130 ? 0.754 16.101 -1.983 1.00 93.06 130 ALA A C 1
ATOM 1032 O O . ALA A 1 130 ? 1.255 16.646 -2.968 1.00 93.06 130 ALA A O 1
ATOM 1033 N N . ALA A 1 131 ? 1.053 16.458 -0.729 1.00 92.38 131 ALA A N 1
ATOM 1034 C CA . ALA A 1 131 ? 2.004 17.516 -0.408 1.00 92.38 131 ALA A CA 1
ATOM 1035 C C . ALA A 1 131 ? 3.435 17.080 -0.742 1.00 92.38 131 ALA A C 1
ATOM 1037 O O . ALA A 1 131 ? 4.219 17.869 -1.272 1.00 92.38 131 ALA A O 1
ATOM 1038 N N . ARG A 1 132 ? 3.764 15.812 -0.477 1.00 92.75 132 ARG A N 1
ATOM 1039 C CA . ARG A 1 132 ? 5.071 15.231 -0.793 1.00 92.75 132 ARG A CA 1
ATOM 1040 C C . ARG A 1 132 ? 5.201 14.772 -2.243 1.00 92.75 132 ARG A C 1
ATOM 1042 O O . ARG A 1 132 ? 6.300 14.840 -2.792 1.00 92.75 132 ARG A O 1
ATOM 1049 N N . TYR A 1 133 ? 4.115 14.309 -2.861 1.00 93.00 133 TYR A N 1
ATOM 1050 C CA . TYR A 1 133 ? 4.112 13.770 -4.224 1.00 93.00 133 TYR A CA 1
ATOM 1051 C C . TYR A 1 133 ? 3.112 14.511 -5.124 1.00 93.00 133 TYR A C 1
ATOM 1053 O O . TYR A 1 133 ? 2.072 13.954 -5.490 1.00 93.00 133 TYR A O 1
ATOM 1061 N N . PRO A 1 134 ? 3.387 15.768 -5.509 1.00 90.94 134 PRO A N 1
ATOM 1062 C CA . PRO A 1 134 ? 2.546 16.482 -6.462 1.00 90.94 134 PRO A CA 1
ATOM 1063 C C . PRO A 1 134 ? 2.605 15.822 -7.849 1.00 90.94 134 PRO A C 1
ATOM 1065 O O . PRO A 1 134 ? 3.667 15.397 -8.307 1.00 90.94 134 PRO A O 1
ATOM 1068 N N . ILE A 1 135 ? 1.463 15.759 -8.539 1.00 88.00 135 ILE A N 1
ATOM 1069 C CA . ILE A 1 135 ? 1.403 15.276 -9.926 1.00 88.00 135 ILE A CA 1
ATOM 1070 C C . ILE A 1 135 ? 2.067 16.310 -10.838 1.00 88.00 135 ILE A C 1
ATOM 1072 O O . ILE A 1 135 ? 1.747 17.498 -10.777 1.00 88.00 135 ILE A O 1
ATOM 1076 N N . ALA A 1 136 ? 2.964 15.865 -11.719 1.00 78.38 136 ALA A N 1
ATOM 1077 C CA . ALA A 1 136 ? 3.558 16.757 -12.706 1.00 78.38 136 ALA A CA 1
ATOM 1078 C C . ALA A 1 136 ? 2.516 17.202 -13.750 1.00 78.38 136 ALA A C 1
ATOM 1080 O O . ALA A 1 136 ? 1.839 16.371 -14.355 1.00 78.38 136 ALA A O 1
ATOM 1081 N N . ALA A 1 137 ? 2.427 18.510 -14.002 1.00 68.12 137 ALA A N 1
ATOM 1082 C CA . ALA A 1 137 ? 1.492 19.099 -14.969 1.00 68.12 137 ALA A CA 1
ATOM 1083 C C . ALA A 1 137 ? 1.948 18.986 -16.443 1.00 68.12 137 ALA A C 1
ATOM 1085 O O . ALA A 1 137 ? 1.217 19.379 -17.350 1.00 68.12 137 ALA A O 1
ATOM 1086 N N . GLU A 1 138 ? 3.146 18.452 -16.694 1.00 67.38 138 GLU A N 1
ATOM 1087 C CA . GLU A 1 138 ? 3.756 18.393 -18.026 1.00 67.38 138 GLU A CA 1
ATOM 1088 C C . GLU A 1 138 ? 3.208 17.236 -18.882 1.00 67.38 138 GLU A C 1
ATOM 1090 O O . GLU A 1 138 ? 3.122 16.083 -18.443 1.00 67.38 138 GLU A O 1
ATOM 1095 N N . LEU A 1 139 ? 2.907 17.516 -20.154 1.00 60.84 139 LEU A N 1
ATOM 1096 C CA . LEU A 1 139 ? 2.556 16.497 -21.149 1.00 60.84 139 LEU A CA 1
ATOM 1097 C C . LEU A 1 139 ? 3.792 15.652 -21.501 1.00 60.84 139 LEU A C 1
ATOM 1099 O O . LEU A 1 139 ? 4.661 16.069 -22.264 1.00 60.84 139 LEU A O 1
ATOM 1103 N N . ARG A 1 140 ? 3.861 14.425 -20.969 1.00 73.44 140 ARG A N 1
ATOM 1104 C CA . ARG A 1 140 ? 4.897 13.441 -21.329 1.00 73.44 140 ARG A CA 1
ATOM 1105 C C . ARG A 1 140 ? 4.457 12.622 -22.550 1.00 73.44 140 ARG A C 1
ATOM 1107 O O . ARG A 1 140 ? 3.355 12.066 -22.561 1.00 73.44 140 ARG A O 1
ATOM 1114 N N . GLY A 1 141 ? 5.326 12.518 -23.559 1.00 64.88 141 GLY A N 1
ATOM 1115 C CA . GLY A 1 141 ? 5.127 11.627 -24.708 1.00 64.88 141 GLY A CA 1
ATOM 1116 C C . GLY A 1 141 ? 5.007 10.159 -24.279 1.00 64.88 141 GLY A C 1
ATOM 1117 O O . GLY A 1 141 ? 5.575 9.755 -23.264 1.00 64.88 141 GLY A O 1
ATOM 1118 N N . SER A 1 142 ? 4.247 9.361 -25.033 1.00 66.56 142 SER A N 1
ATOM 1119 C CA . SER A 1 142 ? 4.092 7.929 -24.739 1.00 66.56 142 SER A CA 1
ATOM 1120 C C . SER A 1 142 ? 5.297 7.139 -25.264 1.00 66.56 142 SER A C 1
ATOM 1122 O O . SER A 1 142 ? 5.754 7.423 -26.372 1.00 66.56 142 SER A O 1
ATOM 1124 N N . PRO A 1 143 ? 5.812 6.149 -24.516 1.00 72.69 143 PRO A N 1
ATOM 1125 C CA . PRO A 1 143 ? 6.905 5.309 -24.984 1.00 72.69 143 PRO A CA 1
ATOM 1126 C C . PRO A 1 143 ? 6.436 4.400 -26.126 1.00 72.69 143 PRO A C 1
ATOM 1128 O O . PRO A 1 143 ? 5.392 3.752 -26.027 1.00 72.69 143 PRO A O 1
ATOM 1131 N N . THR A 1 144 ? 7.238 4.305 -27.186 1.00 63.91 144 THR A N 1
ATOM 1132 C CA . THR A 1 144 ? 7.054 3.337 -28.276 1.00 63.91 144 THR A CA 1
ATOM 1133 C C . THR A 1 144 ? 8.051 2.193 -28.109 1.00 63.91 144 THR A C 1
ATOM 1135 O O . THR A 1 144 ? 9.230 2.419 -27.838 1.00 63.91 144 THR A O 1
ATOM 1138 N N . TYR A 1 145 ? 7.589 0.950 -28.251 1.00 59.31 145 TYR A N 1
ATOM 1139 C CA . TYR A 1 145 ? 8.469 -0.218 -28.246 1.00 59.31 145 TYR A CA 1
ATOM 1140 C C . TYR A 1 145 ? 8.982 -0.483 -29.661 1.00 59.31 145 TYR A C 1
ATOM 1142 O O . TYR A 1 145 ? 8.217 -0.913 -30.522 1.00 59.31 145 TYR A O 1
ATOM 1150 N N . GLU A 1 146 ? 10.277 -0.278 -29.880 1.00 60.16 146 GLU A N 1
ATOM 1151 C CA . GLU A 1 146 ? 10.964 -0.759 -31.077 1.00 60.16 146 GLU A CA 1
ATOM 1152 C C . GLU A 1 146 ? 11.786 -2.003 -30.705 1.00 60.16 146 GLU A C 1
ATOM 1154 O O . GLU A 1 146 ? 12.759 -1.892 -29.950 1.00 60.16 146 GLU A O 1
ATOM 1159 N N . PRO A 1 147 ? 11.414 -3.212 -31.173 1.00 58.16 147 PRO A N 1
ATOM 1160 C CA . PRO A 1 147 ? 12.256 -4.380 -30.984 1.00 58.16 147 PRO A CA 1
ATOM 1161 C C . PRO A 1 147 ? 13.591 -4.135 -31.689 1.00 58.16 147 PRO A C 1
ATOM 1163 O O . PRO A 1 147 ? 13.655 -4.016 -32.912 1.00 58.16 147 PRO A O 1
ATOM 1166 N N . ARG A 1 148 ? 14.678 -4.060 -30.914 1.00 63.00 148 ARG A N 1
ATOM 1167 C CA . ARG A 1 148 ? 16.030 -3.992 -31.468 1.00 63.00 148 ARG A CA 1
ATOM 1168 C C . ARG A 1 148 ? 16.294 -5.300 -32.203 1.00 63.00 148 ARG A C 1
ATOM 1170 O O . ARG A 1 148 ? 16.473 -6.337 -31.566 1.00 63.00 148 ARG A O 1
ATOM 1177 N N . ALA A 1 149 ? 16.305 -5.252 -33.534 1.00 70.00 149 ALA A N 1
ATOM 1178 C CA . ALA A 1 149 ? 16.715 -6.395 -34.334 1.00 70.00 149 ALA A CA 1
ATOM 1179 C C . ALA A 1 149 ? 18.114 -6.845 -33.868 1.00 70.00 149 ALA A C 1
ATOM 1181 O O . ALA A 1 149 ? 18.982 -5.984 -33.656 1.00 70.00 149 ALA A O 1
ATOM 1182 N N . PRO A 1 150 ? 18.353 -8.155 -33.673 1.00 71.31 150 PRO A N 1
ATOM 1183 C CA . PRO A 1 150 ? 19.697 -8.638 -33.399 1.00 71.31 150 PRO A CA 1
ATOM 1184 C C . PRO A 1 150 ? 20.626 -8.140 -34.508 1.00 71.31 150 PRO A C 1
ATOM 1186 O O . PRO A 1 150 ? 20.255 -8.140 -35.686 1.00 71.31 150 PRO A O 1
ATOM 1189 N N . ALA A 1 151 ? 21.816 -7.666 -34.129 1.00 70.19 151 ALA A N 1
ATOM 1190 C CA . ALA A 1 151 ? 22.820 -7.279 -35.110 1.00 70.19 151 ALA A CA 1
ATOM 1191 C C . ALA A 1 151 ? 23.036 -8.461 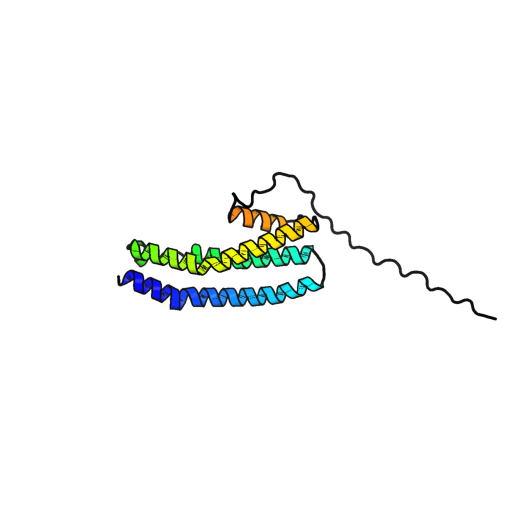-36.063 1.00 70.19 151 ALA A C 1
ATOM 1193 O O . ALA A 1 151 ? 23.150 -9.604 -35.611 1.00 70.19 151 ALA A O 1
ATOM 1194 N N . ARG A 1 152 ? 23.047 -8.198 -37.377 1.00 72.88 152 ARG A N 1
ATOM 1195 C CA . ARG A 1 152 ? 23.344 -9.240 -38.365 1.00 72.88 152 ARG A CA 1
ATOM 1196 C C . ARG A 1 152 ? 24.676 -9.887 -37.966 1.00 72.88 152 ARG A C 1
ATOM 1198 O O . ARG A 1 152 ? 25.621 -9.133 -37.717 1.00 72.88 152 ARG A O 1
ATOM 1205 N N . PRO A 1 153 ? 24.767 -11.228 -37.883 1.00 76.81 153 PRO A N 1
ATOM 1206 C CA . PRO A 1 153 ? 26.046 -11.888 -37.672 1.00 76.81 153 PRO A CA 1
ATOM 1207 C C . PRO A 1 153 ? 27.043 -11.345 -38.695 1.00 76.81 153 PRO A C 1
ATOM 1209 O O . PRO A 1 153 ? 26.731 -11.286 -39.887 1.00 76.81 153 PRO A O 1
ATOM 1212 N N . 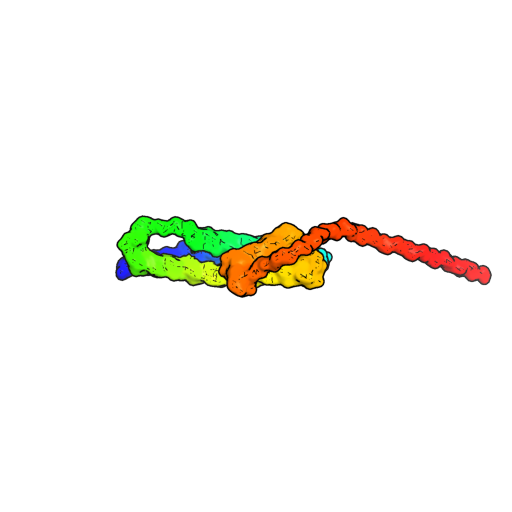GLY A 1 154 ? 28.201 -10.877 -38.225 1.00 74.25 154 GLY A N 1
ATOM 1213 C CA . GLY A 1 154 ? 29.276 -10.468 -39.124 1.00 74.25 154 GLY A CA 1
ATOM 1214 C C . GLY A 1 154 ? 29.592 -11.621 -40.074 1.00 74.25 154 GLY A C 1
ATOM 1215 O O . GLY A 1 154 ? 29.549 -12.781 -39.658 1.00 74.25 154 GLY A O 1
ATOM 1216 N N . ALA A 1 155 ? 29.853 -11.313 -41.346 1.00 74.75 155 ALA A N 1
ATOM 1217 C CA . ALA A 1 155 ? 30.170 -12.339 -42.332 1.00 74.75 155 ALA A CA 1
ATOM 1218 C C . ALA A 1 155 ? 31.312 -13.229 -41.803 1.00 74.75 155 ALA A C 1
ATOM 1220 O O . ALA A 1 155 ? 32.295 -12.689 -41.279 1.00 74.75 155 ALA A O 1
ATOM 1221 N N . PRO A 1 156 ? 31.200 -14.568 -41.896 1.00 70.75 156 PRO A N 1
ATOM 1222 C CA . PRO A 1 156 ? 32.301 -15.441 -41.524 1.00 70.75 156 PRO A CA 1
ATOM 1223 C C . PRO A 1 156 ? 33.517 -15.055 -42.366 1.00 70.75 156 PRO A C 1
ATOM 1225 O O . PRO A 1 156 ? 33.410 -14.919 -43.587 1.00 70.75 156 PRO A O 1
ATOM 1228 N N . ARG A 1 157 ? 34.672 -14.850 -41.719 1.00 66.81 157 ARG A N 1
ATOM 1229 C CA . ARG A 1 157 ? 35.934 -14.737 -42.452 1.00 66.81 157 ARG A CA 1
ATOM 1230 C C . ARG A 1 157 ? 36.167 -16.091 -43.103 1.00 66.81 157 ARG A C 1
ATOM 1232 O O . ARG A 1 157 ? 36.483 -17.057 -42.413 1.00 66.81 157 ARG A O 1
ATOM 1239 N N . LEU A 1 158 ? 35.936 -16.166 -44.408 1.00 66.31 158 LEU A N 1
ATOM 1240 C CA . LEU A 1 158 ? 36.385 -17.292 -45.207 1.00 66.31 158 LEU A CA 1
ATOM 1241 C C . LEU A 1 158 ? 37.909 -17.254 -45.131 1.00 66.31 158 LEU A C 1
ATOM 1243 O O . LEU A 1 158 ? 38.519 -16.287 -45.583 1.00 66.31 158 LEU A O 1
ATOM 1247 N N . GLY A 1 159 ? 38.487 -18.228 -44.428 1.00 56.12 159 GLY A N 1
ATOM 1248 C CA . GLY A 1 159 ? 39.929 -18.346 -44.289 1.00 56.12 159 GLY A CA 1
ATOM 1249 C C . GLY A 1 159 ? 40.576 -18.402 -45.666 1.00 56.12 159 GLY A C 1
ATOM 1250 O O . GLY A 1 159 ? 40.085 -19.098 -46.556 1.00 56.12 159 GLY A O 1
ATOM 1251 N N . GLU A 1 160 ? 41.656 -17.647 -45.829 1.00 57.44 160 GLU A N 1
ATOM 1252 C CA . GLU A 1 160 ? 42.608 -17.851 -46.910 1.00 57.44 160 GLU A CA 1
ATOM 1253 C C . GLU A 1 160 ? 43.066 -19.310 -46.844 1.00 57.44 160 GLU A C 1
ATOM 1255 O O . GLU A 1 160 ? 43.644 -19.755 -45.853 1.00 57.44 160 GLU A O 1
ATOM 1260 N N . SER A 1 161 ? 42.732 -20.085 -47.871 1.00 53.00 161 SER A N 1
ATOM 1261 C CA . SER A 1 161 ? 43.349 -21.383 -48.091 1.00 53.00 161 SER A CA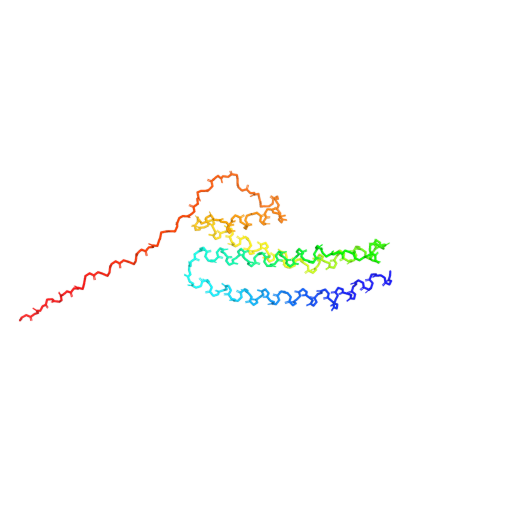 1
ATOM 1262 C C . SER A 1 161 ? 44.804 -21.129 -48.480 1.00 53.00 161 SER A C 1
ATOM 1264 O O . SER A 1 161 ? 45.063 -20.695 -49.604 1.00 53.00 161 SER A O 1
ATOM 1266 N N . GLU A 1 162 ? 45.728 -21.350 -47.547 1.00 48.31 162 GLU A N 1
ATOM 1267 C CA . GLU A 1 162 ? 47.158 -21.418 -47.847 1.00 48.31 162 GLU A CA 1
ATOM 1268 C C . GLU A 1 162 ? 47.394 -22.552 -48.857 1.00 48.31 162 GLU A C 1
ATOM 1270 O O . GLU A 1 162 ? 46.931 -23.680 -48.661 1.00 48.31 162 GLU A O 1
ATOM 1275 N N . GLY A 1 163 ? 48.025 -22.198 -49.979 1.00 41.66 163 GLY A N 1
ATOM 1276 C CA . GLY A 1 163 ? 48.490 -23.122 -51.014 1.00 41.66 163 GLY A CA 1
ATOM 1277 C C . GLY A 1 163 ? 49.905 -23.614 -50.758 1.00 41.66 163 GLY A C 1
ATOM 1278 O O . GLY A 1 163 ? 50.630 -22.958 -49.977 1.00 41.66 163 GLY A O 1
#

Foldseek 3Di:
DVLLVVLVCCLVPPVLVVLVVLVVVLVVLVVVLVVVVVVVDLVSLLQSLLVSLVSLVVSLCCLQVDDDDPVQVVDPVSVVSNNVSSCVSNVVSNVSSLVSLVSSLVSCVVVVADDPSVVSSLVVNCVSPVPVRPDDPDDRDHDDDDPDDPDDPDPPPPDDDDD

pLDDT: mean 89.37, std 12.49, range [41.66, 98.56]

Sequence (163 aa):
TASIERVQRWAQQDLLPWVQRKQAMIHDAEEAYALVAPLGIPRWRIAAASRLGDMYLSLVEQVRGSPIPDVIARYPEALAAYETALDEATEEPAGVAVTRYQSCLSTATDVRWFDERSRRCERALNQLDAARYPIAAELRGSPTYEPRAPARPGAPRLGESEG

Secondary structure (DSSP, 8-state):
-HHHHHHHHHIIIIIHHHHHHHHHHHHHHHHHHHTTGGG--HHHHHHHHHHHHHHHHHHHHHHHTSPPPHHHHT-HHHHHHHHHHHHHHHHHHHHHHHHHHHHHHHHHHHTT--SHHHHHHHHHHHHH-TTTSPPP-S-PPPPP----PPPPPPPP-------

Radius of gyration: 24.36 Å; chains: 1; bounding box: 71×42×81 Å